Protein AF-A0A534QCW3-F1 (afdb_monomer)

Secondary structure (DSSP, 8-state):
--EEEE-TTS-EEEEES---SSTTGGG-SS-HHHHHHHHHHHHHH-HHHHHHHHHHHHHHHHHHHS--S-SSPPPHHHHHHHHHHHHHHB-TTTSSB-

Radius of gyration: 20.59 Å; Cα contacts (8 Å, |Δi|>4): 88; chains: 1; bounding box: 43×17×54 Å

Solvent-accessible surface area (backbone atoms only — not comparable to full-atom values): 5819 Å² total; per-residue (Å²): 107,78,46,75,44,60,49,98,87,68,38,44,50,49,72,50,55,84,60,45,70,48,60,54,45,96,80,35,80,66,6,41,58,60,48,52,53,52,52,49,50,40,53,77,75,34,54,67,62,44,51,54,38,13,52,51,46,47,49,52,50,46,66,73,68,38,88,66,85,68,98,68,81,79,52,71,69,56,54,55,51,52,51,53,54,52,58,74,33,43,36,86,86,82,63,58,70,111

pLDDT: mean 90.77, std 9.33, range [57.5, 98.25]

Foldseek 3Di:
DKDFDADPVRQTLDIDDDFAQQACPPNHRGGDVRVVVVVVCCVVPPVVNSVVSSVVVVVVVCVVVPPDDDPDDDDPVVVVVVVVVQVVQADPPPGDGD

Sequence (98 aa):
PMTVWLTPERQPFYGGTYFPPHDGERGVRTGFLTLLRTLKDAFDRQPSRVADAAADVAERVRRSVGPGGASGLPSAAVLHAAAREAAARFDAANGGAD

Structure (mmCIF, N/CA/C/O backbone):
data_AF-A0A534QCW3-F1
#
_entry.id   AF-A0A534QCW3-F1
#
loop_
_atom_site.group_PDB
_atom_site.id
_atom_site.type_symbol
_atom_site.label_atom_id
_atom_site.label_alt_id
_atom_site.label_comp_id
_atom_site.label_asym_id
_atom_site.label_entity_id
_atom_site.label_seq_id
_atom_site.pdbx_PDB_ins_code
_atom_site.Cartn_x
_atom_site.Cartn_y
_atom_site.Cartn_z
_atom_site.occupancy
_atom_site.B_iso_or_equiv
_atom_site.auth_seq_id
_atom_site.auth_comp_id
_atom_site.auth_asym_id
_atom_site.auth_atom_id
_atom_site.pdbx_PDB_model_num
ATOM 1 N N . PRO A 1 1 ? 6.213 -8.964 -2.464 1.00 79.38 1 PRO A N 1
ATOM 2 C CA . PRO A 1 1 ? 4.800 -9.324 -2.191 1.00 79.38 1 PRO A CA 1
ATOM 3 C C . PRO A 1 1 ? 3.979 -8.038 -2.071 1.00 79.38 1 PRO A C 1
ATOM 5 O O . PRO A 1 1 ? 4.534 -7.028 -1.644 1.00 79.38 1 PRO A O 1
ATOM 8 N N . MET A 1 2 ? 2.714 -8.070 -2.485 1.00 91.31 2 MET A N 1
ATOM 9 C CA . MET A 1 2 ? 1.769 -6.964 -2.318 1.00 91.31 2 MET A CA 1
ATOM 10 C C . MET A 1 2 ? 0.777 -7.338 -1.216 1.00 91.31 2 MET A C 1
ATOM 12 O O . MET A 1 2 ? 0.236 -8.443 -1.241 1.00 91.31 2 MET A O 1
ATOM 16 N N . THR A 1 3 ? 0.546 -6.426 -0.274 1.00 94.12 3 THR A N 1
ATOM 17 C CA . THR A 1 3 ? -0.388 -6.610 0.844 1.00 94.12 3 THR A CA 1
ATOM 18 C C . THR A 1 3 ? -1.432 -5.503 0.814 1.00 94.12 3 THR A C 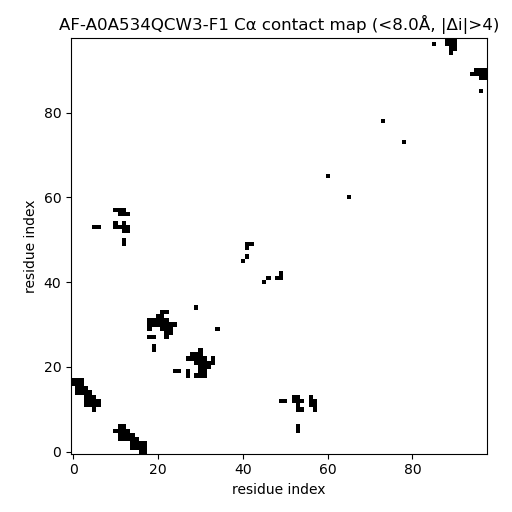1
ATOM 20 O O . THR A 1 3 ? -1.089 -4.328 0.667 1.00 94.12 3 THR A O 1
ATOM 23 N N . VAL A 1 4 ? -2.705 -5.874 0.954 1.00 94.88 4 VAL A N 1
ATOM 24 C CA . VAL A 1 4 ? -3.849 -4.953 0.906 1.00 94.88 4 VAL A CA 1
ATOM 25 C C . VAL A 1 4 ? -4.810 -5.284 2.044 1.00 94.88 4 VAL A C 1
ATOM 27 O O . VAL A 1 4 ? -5.087 -6.456 2.295 1.00 94.88 4 VAL A O 1
ATOM 30 N N . TRP A 1 5 ? -5.336 -4.253 2.703 1.00 96.19 5 TRP A N 1
ATOM 31 C CA . TRP A 1 5 ? -6.404 -4.359 3.696 1.00 96.19 5 TRP A CA 1
ATOM 32 C C . TRP A 1 5 ? -7.689 -3.759 3.135 1.00 96.19 5 TRP A C 1
ATOM 34 O O . TRP A 1 5 ? -7.677 -2.687 2.522 1.00 96.19 5 TRP A O 1
ATOM 44 N N . LEU A 1 6 ? -8.793 -4.474 3.340 1.00 96.19 6 LEU A N 1
ATOM 45 C CA . LEU A 1 6 ? -10.100 -4.146 2.789 1.00 96.19 6 LEU A CA 1
ATOM 46 C C . LEU A 1 6 ? -11.145 -4.052 3.899 1.00 96.19 6 LEU A C 1
ATOM 48 O O . LEU A 1 6 ? -11.028 -4.724 4.926 1.00 96.19 6 LEU A O 1
ATOM 52 N N . THR A 1 7 ? -12.179 -3.247 3.672 1.00 94.69 7 THR A N 1
ATOM 53 C CA . THR A 1 7 ? -13.409 -3.293 4.472 1.00 94.69 7 THR A CA 1
ATOM 54 C C . THR A 1 7 ? -14.181 -4.597 4.196 1.00 94.69 7 THR A C 1
ATOM 56 O O . THR A 1 7 ? -13.895 -5.278 3.200 1.00 94.69 7 THR A O 1
ATOM 59 N N . PRO A 1 8 ? -15.180 -4.965 5.024 1.00 94.56 8 PRO A N 1
ATOM 60 C CA . PRO A 1 8 ? -16.034 -6.133 4.772 1.00 94.56 8 PRO A CA 1
ATOM 61 C C . PRO A 1 8 ? -16.723 -6.113 3.394 1.00 94.56 8 PRO A C 1
ATOM 63 O O . PRO A 1 8 ? -16.929 -7.159 2.781 1.00 94.56 8 PRO A O 1
ATOM 66 N N . GLU A 1 9 ? -16.988 -4.923 2.855 1.00 93.62 9 GLU A N 1
ATOM 67 C CA . GLU A 1 9 ? -17.577 -4.668 1.532 1.00 93.62 9 GLU A CA 1
ATOM 68 C C . GLU A 1 9 ? -16.551 -4.762 0.389 1.00 93.62 9 GLU A C 1
ATOM 70 O O . GLU A 1 9 ? -16.845 -4.404 -0.753 1.00 93.62 9 GLU A O 1
ATOM 75 N N . ARG A 1 10 ? -15.340 -5.254 0.680 1.00 93.06 10 ARG A N 1
ATOM 76 C CA . ARG A 1 10 ? -14.238 -5.442 -0.274 1.00 93.06 10 ARG A CA 1
ATOM 77 C C . ARG A 1 10 ? -13.721 -4.135 -0.877 1.00 93.06 10 ARG A C 1
ATOM 79 O O . ARG A 1 10 ? -13.228 -4.131 -2.003 1.00 93.06 10 ARG A O 1
ATOM 86 N N . GLN A 1 11 ? -13.793 -3.035 -0.129 1.00 93.62 11 GLN A N 1
ATOM 87 C CA . GLN A 1 11 ? -13.185 -1.770 -0.541 1.00 93.62 11 GLN A CA 1
ATOM 88 C C . GLN A 1 11 ? -11.776 -1.649 0.060 1.00 93.62 11 GLN A C 1
ATOM 90 O O . GLN A 1 11 ? -11.640 -1.713 1.284 1.00 93.62 11 GLN A O 1
ATOM 95 N N . PRO A 1 12 ? -10.713 -1.512 -0.753 1.00 95.12 12 PRO A N 1
ATOM 96 C CA . PRO A 1 12 ? -9.354 -1.369 -0.240 1.00 95.12 12 PRO A CA 1
ATOM 97 C C . PRO A 1 12 ? -9.173 0.001 0.412 1.00 95.12 12 PRO A C 1
ATOM 99 O O . PRO A 1 12 ? -9.478 1.003 -0.217 1.00 95.12 12 PRO A O 1
ATOM 102 N N . PHE A 1 13 ? -8.632 0.060 1.631 1.00 96.44 13 PHE A N 1
ATOM 103 C CA . PHE A 1 13 ? -8.371 1.334 2.329 1.00 96.44 13 PHE A CA 1
ATOM 104 C C . PHE A 1 13 ? -6.895 1.552 2.682 1.00 96.44 13 PHE A C 1
ATOM 106 O O . PHE A 1 13 ? -6.492 2.662 3.025 1.00 96.44 13 PHE A O 1
ATOM 113 N N . TYR A 1 14 ? -6.071 0.507 2.592 1.00 96.12 14 TYR A N 1
ATOM 114 C CA . TYR A 1 14 ? -4.624 0.604 2.744 1.00 96.12 14 TYR A CA 1
ATOM 115 C C . TYR A 1 14 ? -3.941 -0.503 1.944 1.00 96.12 14 TYR A C 1
ATOM 117 O O . TYR A 1 14 ? -4.448 -1.622 1.847 1.00 96.12 14 TYR A O 1
ATOM 125 N N . GLY A 1 15 ? -2.763 -0.219 1.399 1.00 93.62 15 GLY A N 1
ATOM 126 C CA . GLY A 1 15 ? -1.968 -1.221 0.711 1.00 93.62 15 GLY A CA 1
ATOM 127 C C . GLY A 1 15 ? -0.540 -0.765 0.480 1.00 93.62 15 GLY A C 1
ATOM 128 O O . GLY A 1 15 ? -0.223 0.422 0.533 1.00 93.62 15 GLY A O 1
ATOM 129 N N . GLY A 1 16 ? 0.327 -1.731 0.224 1.00 92.44 16 GLY A N 1
ATOM 130 C CA . GLY A 1 16 ? 1.713 -1.483 -0.124 1.00 92.44 16 GLY A CA 1
ATOM 131 C C . GLY A 1 16 ? 2.421 -2.769 -0.501 1.00 92.44 16 GLY A C 1
ATOM 132 O O . GLY A 1 16 ? 1.807 -3.830 -0.649 1.00 92.44 16 GLY A O 1
ATOM 133 N N . THR A 1 17 ? 3.726 -2.659 -0.697 1.00 90.00 17 THR A N 1
ATOM 134 C CA . THR A 1 17 ? 4.561 -3.795 -1.064 1.00 90.00 17 THR A CA 1
ATOM 135 C C . THR A 1 17 ? 5.129 -4.454 0.193 1.00 90.00 17 THR A C 1
ATOM 137 O O . THR A 1 17 ? 4.382 -4.907 1.058 1.00 90.00 17 THR A O 1
ATOM 140 N N . TYR A 1 18 ? 6.449 -4.556 0.297 1.00 91.38 18 TYR A N 1
ATOM 141 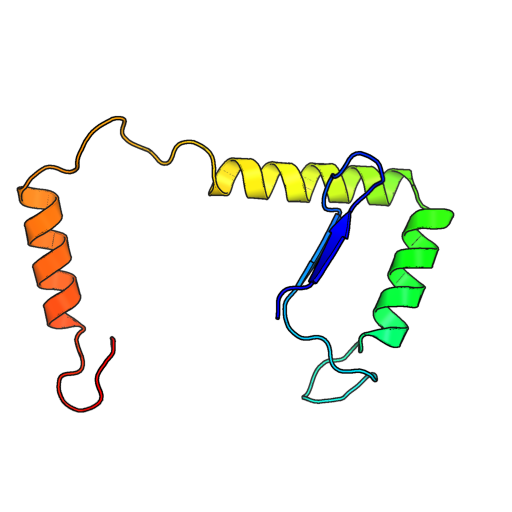C CA . TYR A 1 18 ? 7.097 -5.195 1.429 1.00 91.38 18 TYR A CA 1
ATOM 142 C C . TYR A 1 18 ? 7.082 -4.280 2.658 1.00 91.38 18 TYR A C 1
ATOM 144 O O . TYR A 1 18 ? 7.530 -3.137 2.593 1.00 91.38 18 TYR A O 1
ATOM 152 N N . PHE A 1 19 ? 6.641 -4.828 3.789 1.00 94.31 19 PHE A N 1
ATOM 153 C CA . PHE A 1 19 ? 6.749 -4.212 5.107 1.00 94.31 19 PHE A CA 1
ATOM 154 C C . PHE A 1 19 ? 7.670 -5.088 5.967 1.00 94.31 19 PHE A C 1
ATOM 156 O O . PHE A 1 19 ? 7.371 -6.276 6.122 1.00 94.31 19 PHE A O 1
ATOM 163 N N . PRO A 1 20 ? 8.782 -4.562 6.511 1.00 95.19 20 PRO A N 1
ATOM 164 C CA . PRO A 1 20 ? 9.622 -5.342 7.413 1.00 95.19 20 PRO A CA 1
ATOM 165 C C . PRO A 1 20 ? 8.882 -5.642 8.726 1.00 95.19 20 PRO A C 1
ATOM 167 O O . PRO A 1 20 ? 7.966 -4.898 9.073 1.00 95.19 20 PRO A O 1
ATOM 170 N N . PRO A 1 21 ? 9.243 -6.700 9.473 1.00 95.25 21 PRO A N 1
ATOM 171 C CA . PRO A 1 21 ? 8.541 -7.069 10.704 1.00 95.25 21 PRO A CA 1
ATOM 172 C C . PRO A 1 21 ? 8.519 -5.953 11.761 1.00 95.25 21 PRO A C 1
ATOM 174 O O . PRO A 1 21 ? 7.452 -5.671 12.321 1.00 95.25 21 PRO A O 1
ATOM 177 N N . HIS A 1 22 ? 9.663 -5.298 11.993 1.00 97.44 22 HIS A N 1
ATOM 178 C CA . HIS A 1 22 ? 9.837 -4.269 13.020 1.00 97.44 22 HIS A CA 1
ATOM 179 C C . HIS A 1 22 ? 10.166 -2.883 12.440 1.00 97.44 22 HIS A C 1
ATOM 181 O O . HIS A 1 22 ? 10.555 -2.735 11.280 1.00 97.44 22 HIS A O 1
ATOM 187 N N . ASP A 1 23 ? 9.966 -1.850 13.259 1.00 97.62 23 ASP A N 1
ATOM 1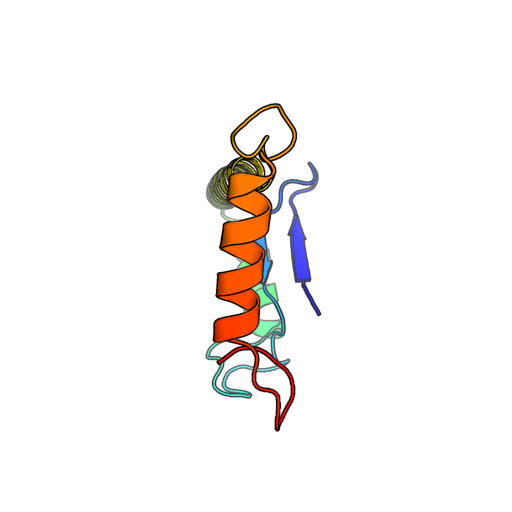88 C CA . ASP A 1 23 ? 10.246 -0.454 12.911 1.00 97.62 23 ASP A CA 1
ATOM 189 C C . ASP A 1 23 ? 11.755 -0.222 12.698 1.00 97.62 23 ASP A C 1
ATOM 191 O O . ASP A 1 23 ? 12.591 -0.808 13.384 1.00 97.62 23 ASP A O 1
ATOM 195 N N . GLY A 1 24 ? 12.117 0.650 11.753 1.00 95.25 24 GLY A N 1
ATOM 196 C CA . GLY A 1 24 ? 13.506 1.034 11.459 1.00 95.25 24 GLY A CA 1
ATOM 197 C C . GLY A 1 24 ? 14.273 0.055 10.565 1.00 95.25 24 GLY A C 1
ATOM 198 O O . GLY A 1 24 ? 15.312 0.408 10.001 1.00 95.25 24 GLY A O 1
ATOM 199 N N . GLU A 1 25 ? 13.762 -1.158 10.370 1.00 95.25 25 GLU A N 1
ATOM 200 C CA . GLU A 1 25 ? 14.373 -2.134 9.477 1.00 95.25 25 GLU A CA 1
ATOM 201 C C . GLU A 1 25 ? 14.352 -1.669 8.016 1.00 95.25 25 GLU A C 1
ATOM 203 O O . GLU A 1 25 ? 13.367 -1.125 7.513 1.00 95.25 25 GLU A O 1
ATOM 208 N N . ARG A 1 26 ? 15.456 -1.921 7.301 1.00 89.31 26 ARG A N 1
ATOM 209 C CA . ARG A 1 26 ? 15.624 -1.574 5.876 1.00 89.31 26 ARG A CA 1
ATOM 210 C C . ARG A 1 26 ? 15.306 -0.103 5.546 1.00 89.31 26 ARG A C 1
ATOM 212 O O . ARG A 1 26 ? 14.867 0.194 4.440 1.00 89.31 26 ARG A O 1
ATOM 219 N N . GLY A 1 27 ? 15.503 0.811 6.501 1.00 90.44 27 GLY A N 1
ATOM 220 C CA . GLY A 1 27 ? 15.227 2.243 6.332 1.00 90.44 27 GLY A CA 1
ATOM 221 C C . GLY A 1 27 ? 13.740 2.619 6.383 1.00 90.44 27 GLY A C 1
ATOM 222 O O . GLY A 1 27 ? 13.396 3.783 6.176 1.00 90.44 27 GLY A O 1
ATOM 223 N N . VAL A 1 28 ? 12.846 1.669 6.675 1.00 91.12 28 VAL A N 1
ATOM 224 C CA . VAL A 1 28 ? 11.408 1.922 6.796 1.00 91.12 28 VAL A CA 1
ATOM 225 C C . VAL A 1 28 ? 11.090 2.348 8.227 1.00 91.12 28 VAL A C 1
ATOM 227 O O . VAL A 1 28 ? 11.361 1.624 9.178 1.00 91.12 28 VAL A O 1
ATOM 230 N N . ARG A 1 29 ? 10.471 3.522 8.398 1.00 93.06 29 ARG A N 1
ATOM 231 C CA . ARG A 1 29 ? 10.137 4.059 9.733 1.00 93.06 29 ARG A CA 1
ATOM 232 C C . ARG A 1 29 ? 9.117 3.219 10.505 1.00 93.06 29 ARG A C 1
ATOM 234 O O . ARG A 1 29 ? 9.136 3.241 11.727 1.00 93.06 29 ARG A O 1
ATOM 241 N N . THR A 1 30 ? 8.233 2.512 9.807 1.00 95.19 30 THR A N 1
ATOM 242 C CA . THR A 1 30 ? 7.147 1.734 10.413 1.00 95.19 30 THR A CA 1
ATOM 243 C C . THR A 1 30 ? 7.106 0.333 9.817 1.00 95.19 30 THR A C 1
ATOM 245 O O . THR A 1 30 ? 6.883 0.169 8.619 1.00 95.19 30 THR A O 1
ATOM 248 N N . GLY A 1 31 ? 7.321 -0.668 10.661 1.00 96.25 31 GLY A N 1
ATOM 249 C CA . GLY A 1 31 ? 7.216 -2.080 10.348 1.00 96.25 31 GLY A CA 1
ATOM 250 C C . GLY A 1 31 ? 5.781 -2.595 10.420 1.00 96.25 31 GLY A C 1
ATOM 251 O O . GLY A 1 31 ? 4.844 -1.921 10.855 1.00 96.25 31 GLY A O 1
ATOM 252 N N . PHE A 1 32 ? 5.612 -3.837 9.989 1.00 96.38 32 PHE A N 1
ATOM 253 C CA . PHE A 1 32 ? 4.333 -4.499 9.793 1.00 96.38 32 PHE A CA 1
ATOM 254 C C . PHE A 1 32 ? 3.521 -4.615 11.087 1.00 96.38 32 PHE A C 1
ATOM 256 O O . PHE A 1 32 ? 2.317 -4.372 11.076 1.00 96.38 32 PHE A O 1
ATOM 263 N N . LEU A 1 33 ? 4.161 -4.936 12.217 1.00 96.81 33 LEU A N 1
ATOM 264 C CA . LEU A 1 33 ? 3.459 -5.096 13.497 1.00 96.81 33 LEU A CA 1
ATOM 265 C C . LEU A 1 33 ? 2.885 -3.772 14.018 1.00 96.81 33 LEU A C 1
ATOM 267 O O . LEU A 1 33 ? 1.742 -3.731 14.482 1.00 96.81 33 LEU A O 1
ATOM 271 N N . THR A 1 34 ? 3.655 -2.689 13.919 1.00 97.88 34 THR A N 1
ATOM 272 C CA . THR A 1 34 ? 3.202 -1.344 14.292 1.00 97.88 34 THR A CA 1
ATOM 273 C C . THR A 1 34 ? 2.113 -0.867 13.335 1.00 97.88 34 THR A C 1
ATOM 275 O O . THR A 1 34 ? 1.071 -0.383 13.779 1.00 97.88 34 THR A O 1
ATOM 278 N N . LEU A 1 35 ? 2.298 -1.085 12.029 1.00 97.06 35 LEU A N 1
ATOM 279 C CA . LEU A 1 35 ? 1.300 -0.762 11.014 1.00 97.06 35 LEU A CA 1
ATOM 280 C C . LEU A 1 35 ? -0.037 -1.468 11.281 1.00 97.06 35 LEU A C 1
ATOM 282 O O . LEU A 1 35 ? -1.075 -0.812 11.294 1.00 97.06 35 LEU A O 1
ATOM 286 N N . LE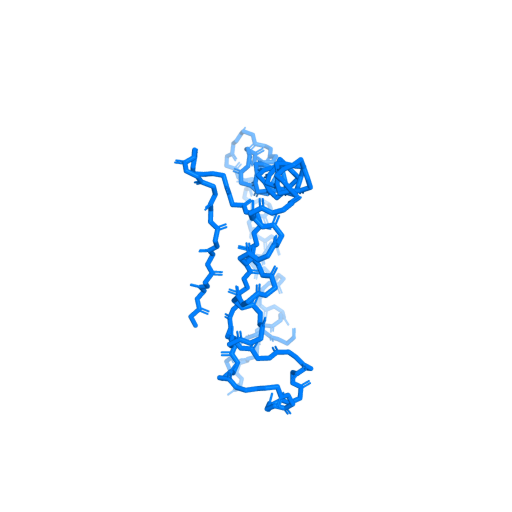U A 1 36 ? -0.024 -2.776 11.550 1.00 97.19 36 LEU A N 1
ATOM 287 C CA . LEU A 1 36 ? -1.233 -3.553 11.836 1.00 97.19 36 LEU A CA 1
ATOM 288 C C . LEU A 1 36 ? -2.020 -3.008 13.031 1.00 97.19 36 LEU A C 1
ATOM 290 O O . LEU A 1 36 ? -3.246 -2.920 12.967 1.00 97.19 36 LEU A O 1
ATOM 294 N N . ARG A 1 37 ? -1.334 -2.627 14.114 1.00 98.06 37 ARG A N 1
ATOM 295 C CA . ARG A 1 37 ? -1.978 -2.040 15.301 1.00 98.06 37 ARG A CA 1
ATOM 296 C C . ARG A 1 37 ? -2.636 -0.705 14.969 1.00 98.06 37 ARG A C 1
ATOM 298 O O . ARG A 1 37 ? -3.784 -0.493 15.346 1.00 98.06 37 ARG A O 1
ATOM 305 N N . THR A 1 38 ? -1.944 0.149 14.217 1.00 97.62 38 THR A N 1
ATOM 306 C CA . THR A 1 38 ? -2.471 1.446 13.769 1.00 97.62 38 THR A CA 1
ATOM 307 C C . THR A 1 38 ? -3.688 1.281 12.861 1.00 97.62 38 THR A C 1
ATOM 309 O O . THR A 1 38 ? -4.686 1.975 13.041 1.00 97.62 38 THR A O 1
ATOM 312 N N . LEU A 1 39 ? -3.639 0.344 11.909 1.00 97.38 39 LEU A N 1
ATOM 313 C CA . LEU A 1 39 ? -4.765 0.070 11.014 1.00 97.38 39 LEU A CA 1
ATOM 314 C C . LEU A 1 39 ? -5.966 -0.494 11.777 1.00 97.38 39 LEU A C 1
ATOM 316 O O . LEU A 1 39 ? -7.087 -0.061 11.528 1.00 97.38 39 LEU A O 1
ATOM 320 N N . LYS A 1 40 ? -5.742 -1.404 12.734 1.00 97.69 40 LYS A N 1
ATOM 321 C CA . LYS A 1 40 ? -6.808 -1.924 13.600 1.00 97.69 40 LYS A CA 1
ATOM 322 C C . LYS A 1 40 ? -7.461 -0.814 14.425 1.00 97.69 40 LYS A C 1
ATOM 324 O O . LYS A 1 40 ? -8.682 -0.751 14.490 1.00 97.69 40 LYS A O 1
ATOM 329 N N . ASP A 1 41 ? -6.663 0.067 15.023 1.00 98.12 41 ASP A N 1
ATOM 330 C CA . ASP A 1 41 ? -7.180 1.180 15.819 1.00 98.12 41 ASP A CA 1
ATOM 331 C C . ASP A 1 41 ? -8.040 2.138 14.987 1.00 98.12 41 ASP A C 1
ATOM 333 O O . ASP A 1 41 ? -9.150 2.492 15.385 1.00 98.12 41 ASP A O 1
ATOM 337 N N . A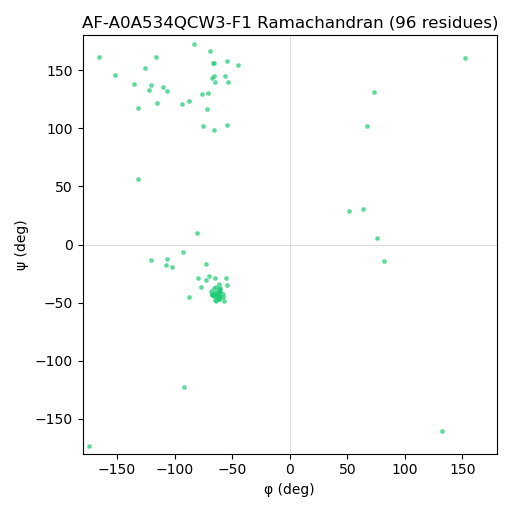LA A 1 42 ? -7.560 2.501 13.793 1.00 97.69 42 ALA A N 1
ATOM 338 C CA . ALA A 1 42 ? -8.312 3.330 12.860 1.00 97.69 42 ALA A CA 1
ATOM 339 C C . ALA A 1 42 ? -9.614 2.649 12.411 1.00 97.69 42 ALA A C 1
ATOM 341 O O . ALA A 1 42 ? -10.653 3.303 12.366 1.00 97.69 42 ALA A O 1
ATOM 342 N N . PHE A 1 43 ? -9.574 1.345 12.129 1.00 97.31 43 PHE A N 1
ATOM 343 C CA . PHE A 1 43 ? -10.751 0.569 11.740 1.00 97.31 43 PHE A CA 1
ATOM 344 C C . PHE A 1 43 ? -11.819 0.536 12.838 1.00 97.31 43 PHE A C 1
ATOM 346 O O . PHE A 1 43 ? -12.987 0.795 12.558 1.00 97.31 43 PHE A O 1
ATOM 353 N N . ASP A 1 44 ? -11.421 0.290 14.087 1.00 97.12 44 ASP A N 1
ATOM 354 C CA . ASP A 1 44 ? -12.360 0.161 15.204 1.00 97.12 44 ASP A CA 1
ATOM 355 C C . ASP A 1 44 ? -12.891 1.522 15.690 1.00 97.12 44 ASP A C 1
ATOM 357 O O . ASP A 1 44 ? -14.046 1.629 16.104 1.00 97.12 44 ASP A O 1
ATOM 361 N N . ARG A 1 45 ? -12.051 2.568 15.685 1.00 98.25 45 ARG A N 1
ATOM 362 C CA . ARG A 1 45 ? -12.356 3.857 16.340 1.00 98.25 45 ARG A CA 1
ATOM 363 C C . ARG A 1 45 ? -12.667 5.000 15.381 1.00 98.25 45 ARG A C 1
ATOM 365 O O . ARG A 1 45 ? -13.205 6.014 15.816 1.00 98.25 45 ARG A O 1
ATOM 372 N N . GLN A 1 46 ? -12.304 4.882 14.106 1.00 97.50 46 GLN A N 1
ATOM 373 C CA . GLN A 1 46 ? -12.458 5.942 13.101 1.00 97.50 46 GLN A CA 1
ATOM 374 C C . GLN A 1 46 ? -13.101 5.396 11.808 1.00 97.50 46 GLN A C 1
ATOM 376 O O . GLN A 1 46 ? -12.531 5.555 10.725 1.00 97.50 46 GLN A O 1
ATOM 381 N N . PRO A 1 47 ? -14.296 4.771 11.879 1.00 95.56 47 PRO A N 1
ATOM 382 C CA . PRO A 1 47 ? -14.906 4.102 10.728 1.00 95.56 47 PRO A CA 1
ATOM 383 C C . PRO A 1 47 ? -15.192 5.051 9.556 1.00 95.56 47 PRO A C 1
ATOM 385 O O . PRO A 1 47 ? -15.034 4.652 8.405 1.00 95.56 47 PRO A O 1
ATOM 388 N N . SER A 1 48 ? -15.537 6.317 9.823 1.00 97.19 48 SER A N 1
ATOM 389 C CA . SER A 1 48 ? -15.716 7.335 8.776 1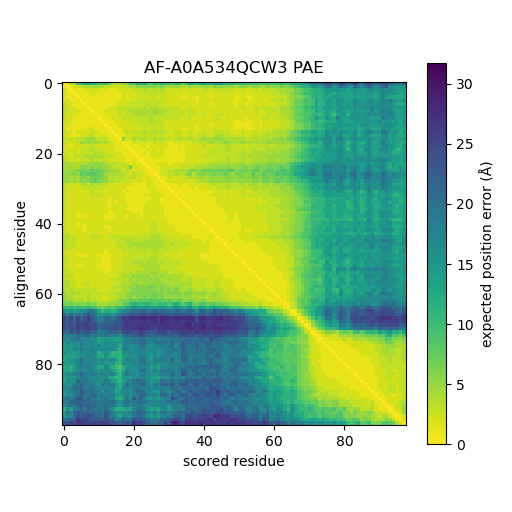.00 97.19 48 SER A CA 1
ATOM 390 C C . SER A 1 48 ? -14.425 7.582 7.998 1.00 97.19 48 SER A C 1
ATOM 392 O O . SER A 1 48 ? -14.420 7.521 6.775 1.00 97.19 48 SER A O 1
ATOM 394 N N . ARG A 1 49 ? -13.298 7.747 8.699 1.00 96.81 49 ARG A N 1
ATOM 395 C CA . ARG A 1 49 ? -11.983 7.939 8.076 1.00 96.81 49 ARG A CA 1
ATOM 396 C C . ARG A 1 49 ? -11.575 6.742 7.218 1.00 96.81 49 ARG A C 1
ATOM 398 O O . ARG A 1 49 ? -10.961 6.924 6.170 1.00 96.81 49 ARG A O 1
ATOM 405 N N . VAL A 1 50 ? -11.885 5.525 7.667 1.00 97.75 50 VAL A N 1
ATOM 406 C CA . VAL A 1 50 ? -11.623 4.309 6.886 1.00 97.75 50 VAL A CA 1
ATOM 407 C C . VAL A 1 50 ? -12.504 4.255 5.644 1.00 97.75 50 VAL A C 1
ATOM 409 O O . VAL A 1 50 ? -11.992 3.938 4.574 1.00 97.75 50 VAL A O 1
ATOM 412 N N . ALA A 1 51 ? -13.787 4.607 5.753 1.00 96.25 51 ALA A N 1
ATOM 413 C CA . ALA A 1 51 ? -14.691 4.676 4.608 1.00 96.25 51 ALA A CA 1
ATOM 414 C C . ALA A 1 51 ? -14.226 5.713 3.569 1.00 96.25 51 ALA A C 1
ATOM 416 O O . ALA A 1 51 ? -14.176 5.401 2.380 1.00 96.25 51 ALA A O 1
ATOM 417 N N . ASP A 1 52 ? -13.804 6.899 4.014 1.00 97.12 52 ASP A N 1
ATOM 418 C CA . ASP A 1 52 ? -13.282 7.954 3.138 1.00 97.12 52 ASP A CA 1
ATOM 419 C C . ASP A 1 52 ? -12.005 7.503 2.414 1.00 97.12 52 ASP A C 1
ATOM 421 O O . ASP A 1 52 ? -11.877 7.655 1.197 1.00 97.12 52 ASP A O 1
ATOM 425 N N . ALA A 1 53 ? -11.072 6.884 3.148 1.00 96.88 53 ALA A N 1
ATOM 426 C CA . ALA A 1 53 ? -9.857 6.321 2.566 1.00 96.88 53 ALA A CA 1
ATOM 427 C C . ALA A 1 53 ? -10.176 5.210 1.555 1.00 96.88 53 ALA A C 1
ATOM 429 O O . ALA A 1 53 ? -9.568 5.155 0.485 1.00 96.88 53 ALA A O 1
ATOM 430 N N . ALA A 1 54 ? -11.148 4.349 1.867 1.00 96.75 54 ALA A N 1
ATOM 431 C CA . ALA A 1 54 ? -11.575 3.280 0.979 1.00 96.75 54 ALA A CA 1
ATOM 432 C C . ALA A 1 54 ? -12.159 3.826 -0.332 1.00 96.75 54 ALA A C 1
ATOM 434 O O . ALA A 1 54 ? -11.813 3.353 -1.417 1.00 96.75 54 ALA A O 1
ATOM 435 N N . ALA A 1 55 ? -13.004 4.857 -0.240 1.00 95.44 55 ALA A N 1
ATOM 436 C CA . ALA A 1 55 ? -13.595 5.515 -1.396 1.00 95.44 55 ALA A CA 1
ATOM 437 C C . ALA A 1 55 ? -12.528 6.163 -2.295 1.00 95.44 55 ALA A C 1
ATOM 439 O O . ALA A 1 55 ? -12.569 5.971 -3.513 1.00 95.44 55 ALA A O 1
ATOM 440 N N . ASP A 1 56 ? -11.551 6.867 -1.713 1.00 95.12 56 ASP A N 1
ATOM 441 C CA . ASP A 1 56 ? -10.461 7.508 -2.463 1.00 95.12 56 ASP A CA 1
ATOM 442 C C . ASP A 1 56 ? -9.561 6.478 -3.162 1.00 95.12 56 ASP A C 1
ATOM 444 O O . ASP A 1 56 ? -9.301 6.589 -4.363 1.00 95.12 56 ASP A O 1
ATOM 448 N N . VAL A 1 57 ? -9.128 5.425 -2.458 1.00 93.12 57 VAL A N 1
ATOM 449 C CA . VAL A 1 57 ? -8.303 4.362 -3.058 1.00 93.12 57 VAL A CA 1
ATOM 450 C C . VAL A 1 57 ? -9.064 3.659 -4.181 1.00 93.12 57 VAL A C 1
ATOM 452 O O . VAL A 1 57 ? -8.520 3.500 -5.276 1.00 93.12 57 VAL A O 1
ATOM 455 N N . ALA A 1 58 ? -10.324 3.279 -3.954 1.00 89.69 58 ALA A N 1
ATOM 456 C CA . ALA A 1 58 ? -11.142 2.630 -4.972 1.00 89.69 58 ALA A CA 1
ATOM 457 C C . ALA A 1 58 ? -11.338 3.528 -6.203 1.00 89.69 58 ALA A C 1
ATOM 459 O O . ALA A 1 58 ? -11.274 3.044 -7.332 1.00 89.69 58 ALA A O 1
ATOM 460 N N . GLU A 1 59 ? -11.522 4.836 -6.012 1.00 90.44 59 GLU A N 1
ATOM 461 C CA . GLU A 1 59 ? -11.656 5.792 -7.111 1.00 90.44 59 GLU A CA 1
ATOM 462 C C . GLU A 1 59 ? -10.357 5.974 -7.898 1.00 90.44 59 GLU A C 1
ATOM 464 O O . GLU A 1 59 ? -10.370 6.042 -9.127 1.00 90.44 59 GLU A O 1
ATOM 469 N N . ARG A 1 60 ? -9.206 6.014 -7.224 1.00 89.31 60 ARG A N 1
ATOM 470 C CA . ARG A 1 60 ? -7.903 6.051 -7.904 1.00 89.31 60 ARG A CA 1
ATOM 471 C C . ARG A 1 60 ? -7.669 4.790 -8.729 1.00 89.31 60 ARG A C 1
ATOM 473 O O . ARG A 1 60 ? -7.259 4.904 -9.879 1.00 89.31 60 ARG A O 1
ATOM 480 N N . VAL A 1 61 ? -7.991 3.616 -8.181 1.00 85.56 61 VAL A N 1
ATOM 481 C CA . VAL A 1 61 ? -7.886 2.341 -8.906 1.00 85.56 61 VAL A CA 1
ATOM 482 C C . VAL A 1 61 ? -8.849 2.304 -10.092 1.00 85.56 61 VAL A C 1
ATOM 484 O O . VAL A 1 61 ? -8.454 1.927 -11.192 1.00 85.56 61 VAL A O 1
ATOM 487 N N . ARG A 1 62 ? -10.101 2.747 -9.921 1.00 85.12 62 ARG A N 1
ATOM 488 C CA . ARG A 1 62 ? -11.056 2.853 -11.034 1.00 85.12 62 ARG A CA 1
ATOM 489 C C . ARG A 1 62 ? -10.568 3.795 -12.122 1.00 85.12 62 ARG A C 1
ATOM 491 O O . ARG A 1 62 ? -10.773 3.492 -13.286 1.00 85.12 62 ARG A O 1
ATOM 498 N N . ARG A 1 63 ? -9.903 4.899 -11.786 1.00 85.31 63 ARG A N 1
ATOM 499 C CA . ARG A 1 63 ? -9.318 5.799 -12.792 1.00 85.31 63 ARG A CA 1
ATOM 500 C C . ARG A 1 63 ? -8.075 5.223 -13.465 1.00 85.31 63 ARG A C 1
ATOM 502 O O . ARG A 1 63 ? -7.852 5.519 -14.631 1.00 85.31 63 ARG A O 1
ATOM 509 N N . SER A 1 64 ? -7.287 4.400 -12.772 1.00 82.06 64 SER A N 1
ATOM 510 C CA . SER A 1 64 ? -6.111 3.751 -13.365 1.00 82.06 64 SER A CA 1
ATOM 511 C C . SER A 1 64 ? -6.449 2.519 -14.209 1.00 82.06 64 SER A C 1
ATOM 513 O O . SER A 1 64 ? -5.700 2.192 -15.121 1.00 82.06 64 SER A O 1
ATOM 515 N N . VAL A 1 65 ? -7.539 1.813 -13.882 1.00 76.19 65 VAL A N 1
ATOM 516 C CA . VAL A 1 65 ? -7.998 0.585 -14.568 1.00 76.19 65 VAL A CA 1
ATOM 517 C C . VAL A 1 65 ? -9.175 0.850 -15.513 1.00 76.19 65 VAL A C 1
ATOM 519 O O . VAL A 1 65 ? -9.452 0.047 -16.401 1.00 76.19 65 VAL A O 1
ATOM 522 N N . GLY A 1 66 ? -9.882 1.965 -15.325 1.00 65.12 66 GLY A N 1
ATOM 523 C CA . GLY A 1 66 ? -10.961 2.419 -16.196 1.00 65.12 66 GLY A CA 1
ATOM 524 C C . GLY A 1 66 ? -10.481 2.518 -17.639 1.00 65.12 66 GLY A C 1
ATOM 525 O O . GLY A 1 66 ? -9.272 2.596 -17.858 1.00 65.12 66 GLY A O 1
ATOM 526 N N . PRO A 1 67 ? -11.399 2.471 -18.620 1.00 60.50 67 PRO A N 1
ATOM 527 C CA . PRO A 1 67 ? -11.043 2.325 -20.023 1.00 60.50 67 PRO A CA 1
ATOM 528 C C . PRO A 1 67 ? -10.056 3.426 -20.402 1.00 60.50 67 PRO A C 1
ATOM 530 O O . PRO A 1 67 ? -10.423 4.594 -20.541 1.00 60.50 67 PRO A O 1
ATOM 533 N N . GLY A 1 68 ? -8.782 3.038 -20.496 1.00 57.50 68 GLY A N 1
ATOM 534 C CA . GLY A 1 68 ? -7.724 3.892 -20.992 1.00 57.50 68 GLY A CA 1
ATOM 535 C C . GLY A 1 68 ? -8.152 4.402 -22.360 1.00 57.50 68 GLY A C 1
ATOM 536 O O . GLY A 1 68 ? -8.803 3.685 -23.120 1.00 57.50 68 GLY A O 1
ATOM 537 N N . GLY A 1 69 ? -7.864 5.672 -22.625 1.00 64.00 69 GLY A N 1
ATOM 538 C CA . GLY A 1 69 ? -8.276 6.360 -23.840 1.00 64.00 69 GLY A CA 1
ATOM 539 C C . GLY A 1 69 ? -8.066 5.564 -25.137 1.00 64.00 69 GLY A C 1
ATOM 540 O O . GLY A 1 69 ? -7.170 4.733 -25.252 1.00 64.00 69 GLY A O 1
ATOM 541 N N . ALA A 1 70 ? -8.902 5.928 -26.115 1.00 62.53 70 ALA A N 1
ATOM 542 C CA . ALA A 1 70 ? -9.105 5.343 -27.441 1.00 62.53 70 ALA A CA 1
ATOM 543 C C . ALA A 1 70 ? -9.720 3.930 -27.445 1.00 62.53 70 ALA A C 1
ATOM 545 O O . ALA A 1 70 ? -9.056 2.910 -27.292 1.00 62.53 70 ALA A O 1
ATOM 546 N N . SER A 1 71 ? -11.020 3.871 -27.746 1.00 65.12 71 SER A N 1
ATOM 547 C CA . SER A 1 71 ? -11.653 2.666 -28.277 1.00 65.12 71 SER A CA 1
ATOM 548 C C . SER A 1 71 ? -11.075 2.373 -29.669 1.00 65.12 71 SER A C 1
ATOM 550 O O . SER A 1 71 ? -11.485 2.989 -30.654 1.00 65.12 71 SER A O 1
ATOM 552 N N . GLY A 1 72 ? -10.103 1.467 -29.756 1.00 73.19 72 GLY A N 1
ATOM 553 C CA . GLY A 1 72 ? -9.531 1.021 -31.027 1.00 73.19 72 GLY A CA 1
ATOM 554 C C . GLY A 1 72 ? -8.083 0.561 -30.909 1.00 73.19 72 GLY A C 1
ATOM 555 O O . GLY A 1 72 ? -7.382 0.898 -29.958 1.00 73.19 72 GLY A O 1
ATOM 556 N N . LEU A 1 73 ? -7.628 -0.220 -31.889 1.00 83.56 73 LEU A N 1
ATOM 557 C CA . LEU A 1 73 ? -6.214 -0.570 -32.002 1.00 83.56 73 LEU A CA 1
ATOM 558 C C . LEU A 1 73 ? -5.394 0.684 -32.362 1.00 83.56 73 LEU A C 1
ATOM 560 O O . LEU A 1 73 ? -5.860 1.498 -33.167 1.00 83.56 73 LEU A O 1
ATOM 564 N N . PRO A 1 74 ? -4.168 0.841 -31.828 1.00 83.94 74 PRO A N 1
ATOM 565 C CA . PRO A 1 74 ? -3.252 1.882 -32.276 1.00 83.94 74 PRO A CA 1
ATOM 566 C C . PRO A 1 74 ? -3.003 1.769 -33.783 1.00 83.94 74 PRO A C 1
ATOM 568 O O . PRO A 1 74 ? -2.928 0.667 -34.331 1.00 83.94 74 PRO A O 1
ATOM 571 N N . SER A 1 75 ? -2.829 2.901 -34.465 1.00 90.81 75 SER A N 1
ATOM 572 C CA . SER A 1 75 ? -2.442 2.878 -35.877 1.00 90.81 75 SER A CA 1
ATOM 573 C C . SER A 1 75 ? -1.030 2.304 -36.049 1.00 90.81 75 SER A C 1
ATOM 575 O O . SER A 1 75 ? -0.190 2.390 -35.149 1.00 90.81 75 SER A O 1
ATOM 577 N N . ALA A 1 76 ? -0.727 1.778 -37.240 1.00 93.31 76 ALA A N 1
ATOM 578 C CA . ALA A 1 76 ? 0.615 1.284 -37.560 1.00 93.31 76 ALA A CA 1
ATOM 579 C C . ALA A 1 76 ? 1.703 2.349 -37.319 1.00 93.31 76 ALA A C 1
ATOM 581 O O . ALA A 1 76 ? 2.791 2.033 -36.847 1.00 93.31 76 ALA A O 1
ATOM 582 N N . ALA A 1 77 ? 1.397 3.626 -37.571 1.00 94.19 77 ALA A N 1
ATOM 583 C CA . ALA A 1 77 ? 2.319 4.733 -37.326 1.00 94.19 77 ALA A CA 1
ATOM 584 C C . ALA A 1 77 ? 2.698 4.869 -35.840 1.00 94.19 77 ALA A C 1
ATOM 586 O O . ALA A 1 77 ? 3.872 5.071 -35.527 1.00 94.19 77 ALA A O 1
ATOM 587 N N . VAL A 1 78 ? 1.726 4.706 -34.935 1.00 93.25 78 VAL A N 1
ATOM 588 C CA . VAL A 1 78 ? 1.956 4.732 -33.482 1.00 93.25 78 VAL A CA 1
ATOM 589 C C . VAL A 1 78 ? 2.807 3.538 -33.054 1.00 93.25 78 VAL A C 1
ATOM 591 O O . VAL A 1 78 ? 3.773 3.712 -32.316 1.00 93.25 78 VAL A O 1
ATOM 594 N N . LEU A 1 79 ? 2.513 2.343 -33.575 1.00 94.50 79 LEU A N 1
ATOM 595 C CA . LEU A 1 79 ? 3.291 1.137 -33.276 1.00 94.50 79 LEU A CA 1
ATOM 596 C C . LEU A 1 79 ? 4.746 1.259 -33.752 1.00 94.50 79 LEU A C 1
ATOM 598 O O . LEU A 1 79 ? 5.668 0.937 -33.007 1.00 94.50 79 LEU A O 1
ATOM 602 N N . HIS A 1 80 ? 4.973 1.777 -34.961 1.00 96.25 80 HIS A N 1
ATOM 603 C CA . HIS A 1 80 ? 6.324 2.001 -35.476 1.00 96.25 80 HIS A CA 1
ATOM 604 C C . HIS A 1 80 ? 7.093 3.060 -34.681 1.00 96.25 80 HIS A C 1
ATOM 606 O O . HIS A 1 80 ? 8.300 2.914 -34.491 1.00 96.25 80 HIS A O 1
ATOM 612 N N . ALA A 1 81 ? 6.425 4.122 -34.225 1.00 95.75 81 ALA A N 1
ATOM 613 C CA . ALA A 1 81 ? 7.052 5.130 -33.377 1.00 95.75 81 ALA A CA 1
ATOM 614 C C . ALA A 1 81 ? 7.484 4.534 -32.028 1.00 95.75 81 ALA A C 1
ATOM 616 O O . ALA A 1 81 ? 8.653 4.658 -31.670 1.00 95.75 81 ALA A O 1
ATOM 617 N N . ALA A 1 82 ? 6.588 3.804 -31.357 1.00 94.31 82 ALA A N 1
ATOM 618 C CA . ALA A 1 82 ? 6.882 3.127 -30.096 1.00 94.31 82 ALA A CA 1
ATOM 619 C C . ALA A 1 82 ? 8.012 2.092 -30.236 1.00 94.31 82 ALA A C 1
ATOM 621 O O . ALA A 1 82 ? 8.894 2.025 -29.386 1.00 94.31 82 ALA A O 1
ATOM 622 N N . ALA A 1 83 ? 8.036 1.324 -31.332 1.00 95.38 83 ALA A N 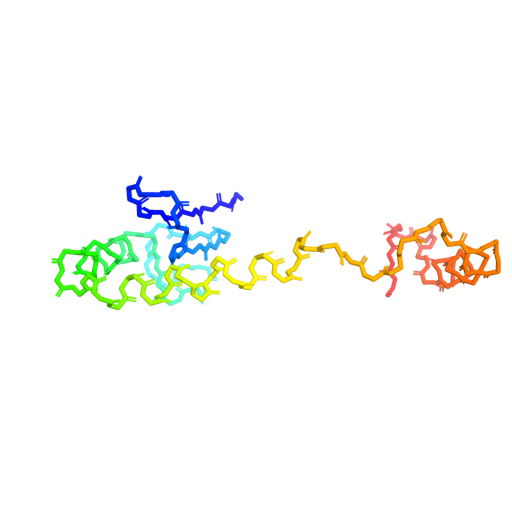1
ATOM 623 C CA . ALA A 1 83 ? 9.093 0.346 -31.588 1.00 95.38 83 ALA A CA 1
ATOM 624 C C . ALA A 1 83 ? 10.473 1.001 -31.754 1.00 95.38 83 ALA A C 1
ATOM 626 O O . ALA A 1 83 ? 11.452 0.513 -31.194 1.00 95.38 83 ALA A O 1
ATOM 627 N N . ARG A 1 84 ? 10.563 2.121 -32.488 1.00 96.19 84 ARG A N 1
ATOM 628 C CA . ARG A 1 84 ? 11.825 2.870 -32.624 1.00 96.19 84 ARG A CA 1
ATOM 629 C C . ARG A 1 84 ? 12.291 3.441 -31.292 1.00 96.19 84 ARG A C 1
ATOM 631 O O . ARG A 1 84 ? 13.479 3.401 -30.999 1.00 96.19 84 ARG A O 1
ATOM 638 N N . GLU A 1 85 ? 11.364 3.964 -30.500 1.00 94.50 85 GLU A N 1
ATOM 639 C CA . GLU A 1 85 ? 11.664 4.537 -29.192 1.00 94.50 85 GLU A CA 1
ATOM 640 C C . GLU A 1 85 ? 12.157 3.470 -28.205 1.00 94.50 85 GLU A C 1
ATOM 642 O O . GLU A 1 85 ? 13.166 3.669 -27.532 1.00 94.50 85 GLU A O 1
ATOM 647 N N . ALA A 1 86 ? 11.499 2.309 -28.170 1.00 92.56 8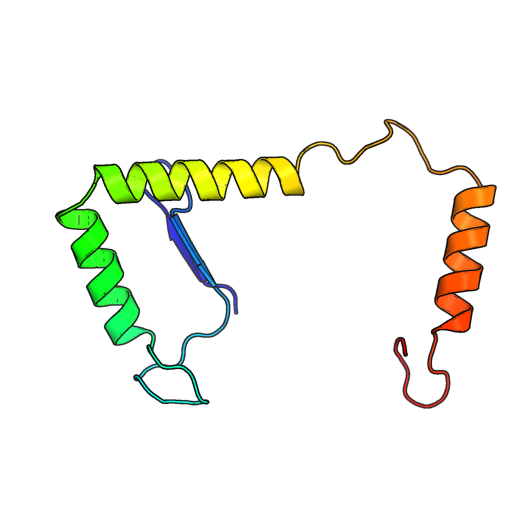6 ALA A N 1
ATOM 648 C CA . ALA A 1 86 ? 11.926 1.173 -27.362 1.00 92.56 86 ALA A CA 1
ATOM 649 C C . ALA A 1 86 ? 13.303 0.649 -27.797 1.00 92.56 86 ALA A C 1
ATOM 651 O O . ALA A 1 86 ? 14.150 0.395 -26.948 1.00 92.56 86 ALA A O 1
ATOM 652 N N . ALA A 1 87 ? 13.553 0.544 -29.107 1.00 92.75 87 ALA A N 1
ATOM 653 C CA . ALA A 1 87 ? 14.852 0.130 -29.633 1.00 92.75 87 ALA A CA 1
ATOM 654 C C . ALA A 1 87 ? 15.970 1.124 -29.283 1.00 92.75 87 ALA A C 1
ATOM 656 O O . ALA A 1 87 ? 17.087 0.708 -29.005 1.00 92.75 87 ALA A O 1
ATOM 657 N N . ALA A 1 88 ? 15.671 2.426 -29.269 1.00 93.00 88 ALA A N 1
ATOM 658 C CA . ALA A 1 88 ? 16.642 3.461 -28.925 1.00 93.00 88 ALA A CA 1
ATOM 659 C C . ALA A 1 88 ? 17.036 3.459 -27.440 1.00 93.00 88 ALA A C 1
ATOM 661 O O . ALA A 1 88 ? 18.132 3.904 -27.119 1.00 93.00 88 ALA A O 1
ATOM 662 N N . ARG A 1 89 ? 16.158 2.980 -26.550 1.00 92.25 89 ARG A N 1
ATOM 663 C CA . ARG A 1 89 ? 16.453 2.832 -25.115 1.00 92.25 89 ARG A CA 1
ATOM 664 C C . ARG A 1 89 ? 16.978 1.454 -24.744 1.00 92.25 89 ARG A C 1
ATOM 666 O O . ARG A 1 89 ? 17.296 1.237 -23.587 1.00 92.25 89 ARG A O 1
ATOM 673 N N . PHE A 1 90 ? 16.998 0.502 -25.669 1.00 92.94 90 PHE A N 1
ATOM 674 C CA . PHE A 1 90 ? 17.381 -0.860 -25.337 1.00 92.94 90 PHE A CA 1
ATOM 675 C C . PHE A 1 90 ? 18.887 -0.953 -25.076 1.00 92.94 90 PHE A C 1
ATOM 677 O O . PHE A 1 90 ? 19.690 -0.768 -25.993 1.00 92.94 90 PHE A O 1
ATOM 684 N N . ASP A 1 91 ? 19.260 -1.308 -23.847 1.00 93.38 91 ASP A N 1
ATOM 685 C CA . ASP A 1 91 ? 20.643 -1.637 -23.507 1.00 93.38 91 ASP A CA 1
ATOM 686 C C . ASP A 1 91 ? 20.969 -3.031 -24.060 1.00 93.38 91 ASP A C 1
ATOM 688 O O . ASP A 1 91 ? 20.591 -4.062 -23.496 1.00 93.38 91 ASP A O 1
ATOM 692 N N . ALA A 1 92 ? 21.687 -3.068 -25.183 1.00 88.81 92 ALA A N 1
ATOM 693 C CA . ALA A 1 92 ? 22.094 -4.313 -25.825 1.00 88.81 92 ALA A CA 1
ATOM 694 C C . ALA A 1 92 ? 23.206 -5.069 -25.075 1.00 88.81 92 ALA A C 1
ATOM 696 O O . ALA A 1 92 ? 23.420 -6.249 -25.355 1.00 88.81 92 ALA A O 1
ATOM 697 N N . ALA A 1 93 ? 23.923 -4.414 -24.159 1.00 91.38 93 ALA A N 1
ATOM 698 C CA . ALA A 1 93 ? 25.030 -5.006 -23.417 1.00 91.38 93 ALA A CA 1
ATOM 699 C C . ALA A 1 93 ? 24.553 -5.711 -22.142 1.00 91.38 93 ALA A C 1
ATOM 701 O O . ALA A 1 93 ? 24.971 -6.840 -21.885 1.00 91.38 93 ALA A O 1
ATOM 702 N N . ASN A 1 94 ? 23.671 -5.073 -21.365 1.00 90.75 94 ASN A N 1
ATOM 703 C CA . ASN A 1 94 ? 23.188 -5.628 -20.092 1.00 90.75 94 ASN A CA 1
ATOM 704 C C . ASN A 1 94 ? 21.747 -6.152 -20.153 1.00 90.75 94 ASN A C 1
ATOM 706 O O . ASN A 1 94 ? 21.326 -6.879 -19.253 1.00 90.75 94 ASN A O 1
ATOM 710 N N . GLY A 1 95 ? 21.011 -5.834 -21.220 1.00 83.81 95 GLY A N 1
ATOM 711 C CA . GLY A 1 95 ? 19.590 -6.128 -21.341 1.00 83.81 95 GLY A CA 1
ATOM 712 C C . GLY A 1 95 ? 18.748 -5.211 -20.452 1.00 83.81 95 GLY A C 1
ATOM 713 O O . GLY A 1 95 ? 18.998 -5.060 -19.261 1.00 83.81 95 GLY A O 1
ATOM 714 N N . GLY A 1 96 ? 17.701 -4.621 -21.023 1.00 82.50 96 GLY A N 1
ATOM 715 C CA . GLY A 1 96 ? 16.809 -3.711 -20.304 1.00 82.50 96 GLY A CA 1
ATOM 716 C C . GLY A 1 96 ? 16.564 -2.433 -21.090 1.00 82.50 96 GLY A C 1
ATOM 717 O O . GLY A 1 96 ? 16.742 -2.411 -22.307 1.00 82.50 96 GLY A O 1
ATOM 718 N N . ALA A 1 97 ? 16.116 -1.392 -20.396 1.00 79.62 97 ALA A N 1
ATOM 719 C CA . ALA A 1 97 ? 15.992 -0.053 -20.953 1.00 79.62 97 ALA A CA 1
ATOM 7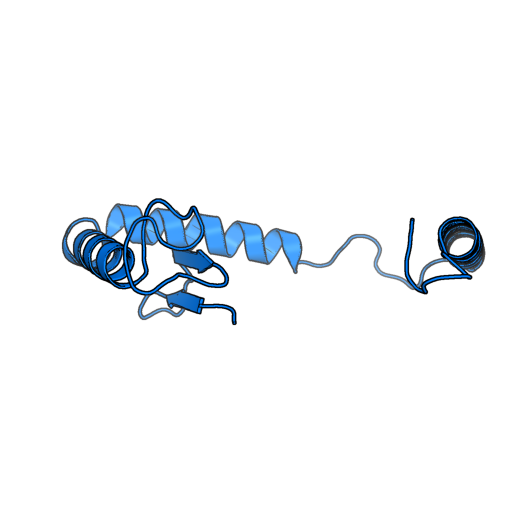20 C C . ALA A 1 97 ? 16.866 0.916 -20.145 1.00 79.62 97 ALA A C 1
ATOM 722 O O . ALA A 1 97 ? 16.857 0.825 -18.914 1.00 79.62 97 ALA A O 1
ATOM 723 N N . ASP A 1 98 ? 17.579 1.798 -20.844 1.00 62.03 98 ASP A N 1
ATOM 724 C CA . ASP A 1 98 ? 18.311 2.947 -20.292 1.00 62.03 98 ASP A CA 1
ATOM 725 C C . ASP A 1 98 ? 17.370 4.016 -19.706 1.00 62.03 98 ASP A C 1
ATOM 727 O O . ASP A 1 98 ? 16.298 4.289 -20.312 1.00 62.03 98 ASP A O 1
#

Mean predicted aligned error: 9.2 Å